Protein AF-A0A955BNI1-F1 (afdb_monomer_lite)

Sequence (67 aa):
MKNSFWTGGAGAYAKGIHEEYQGRLRELRACLKDCQTLFEQREVEHAIAAAKAQFKAKLDGIDDMIF

Secondary structure (DSSP, 8-state):
------TTHHHHHHHHHHHHHHHHHHHHHHHHHH--SHHHHHHHHHHHHHHHHHHHHHHHHHHHHH-

Radius of gyration: 16.66 Å; chains: 1; bounding box: 38×15×52 Å

pLDDT: mean 76.28, std 14.98, range [37.41, 89.69]

Structure (mmCIF, N/CA/C/O backbone):
data_AF-A0A955BNI1-F1
#
_entry.id   AF-A0A955BNI1-F1
#
loop_
_atom_site.group_PDB
_atom_site.id
_atom_site.type_symbol
_atom_site.label_atom_id
_atom_site.label_alt_id
_atom_site.label_comp_id
_atom_site.label_asym_id
_atom_site.label_entity_id
_atom_site.label_seq_id
_atom_site.pdbx_PDB_ins_code
_atom_site.Cartn_x
_atom_site.Cartn_y
_atom_site.Cartn_z
_atom_site.occupancy
_atom_site.B_iso_or_equiv
_atom_site.auth_seq_id
_atom_site.auth_comp_id
_atom_site.auth_asym_id
_atom_site.auth_atom_id
_atom_site.pdbx_PDB_model_num
ATOM 1 N N . MET A 1 1 ? 22.784 3.738 -38.720 1.00 37.41 1 MET A N 1
ATOM 2 C CA . MET A 1 1 ? 22.981 3.814 -37.255 1.00 37.41 1 MET A CA 1
ATOM 3 C C . MET A 1 1 ? 21.600 3.863 -36.623 1.00 37.41 1 MET A C 1
ATOM 5 O O . MET A 1 1 ? 20.83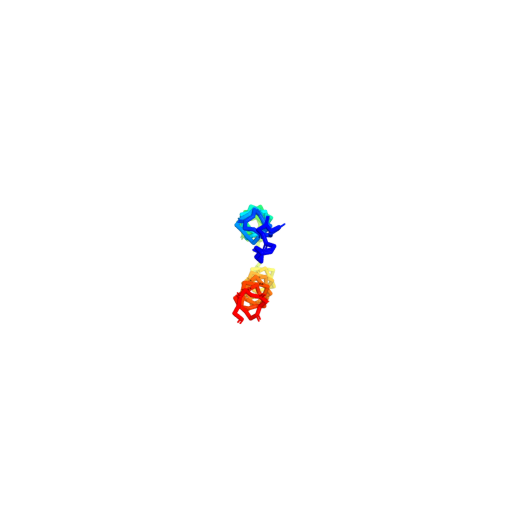9 4.753 -36.971 1.00 37.41 1 MET A O 1
ATOM 9 N N . LYS A 1 2 ? 21.213 2.838 -35.852 1.00 43.22 2 LYS A N 1
ATOM 10 C CA . LYS A 1 2 ? 19.850 2.694 -35.317 1.00 43.22 2 LYS A CA 1
ATOM 11 C C . LYS A 1 2 ? 19.683 3.553 -34.056 1.00 43.22 2 LYS A C 1
ATOM 13 O O . LYS A 1 2 ? 20.452 3.413 -33.117 1.00 43.22 2 LYS A O 1
ATOM 18 N N . ASN A 1 3 ? 18.686 4.430 -34.124 1.00 43.47 3 ASN A N 1
ATOM 19 C CA . ASN A 1 3 ? 18.089 5.308 -33.117 1.00 43.47 3 ASN A CA 1
ATOM 20 C C . ASN A 1 3 ? 18.342 4.952 -31.640 1.00 43.47 3 ASN A C 1
ATOM 22 O O . ASN A 1 3 ? 17.657 4.110 -31.064 1.00 43.47 3 ASN A O 1
ATOM 26 N N . SER A 1 4 ? 19.230 5.710 -31.002 1.00 47.62 4 SER A N 1
ATOM 27 C CA . SER A 1 4 ? 19.352 5.817 -29.545 1.00 47.62 4 SER A CA 1
ATOM 28 C C . SER A 1 4 ? 18.440 6.951 -29.056 1.00 47.62 4 SER A C 1
ATOM 30 O O . SER A 1 4 ? 18.906 8.075 -28.899 1.00 47.62 4 SER A O 1
ATOM 32 N N . PHE A 1 5 ? 17.130 6.714 -28.906 1.00 48.22 5 PHE A N 1
ATOM 33 C CA . PHE A 1 5 ? 16.179 7.792 -28.559 1.00 48.22 5 PHE A CA 1
ATOM 34 C C . PHE A 1 5 ? 15.345 7.577 -27.277 1.00 48.22 5 PHE A C 1
ATOM 36 O O . PHE A 1 5 ? 14.648 8.501 -26.887 1.00 48.22 5 PHE A O 1
ATOM 43 N N . TRP A 1 6 ? 15.416 6.444 -26.559 1.00 44.41 6 TRP A N 1
ATOM 44 C CA . TRP A 1 6 ? 14.461 6.189 -25.450 1.00 44.41 6 TRP A CA 1
ATOM 45 C C . TRP A 1 6 ? 14.994 5.522 -24.170 1.00 44.41 6 TRP A C 1
ATOM 47 O O . TRP A 1 6 ? 14.209 5.071 -23.343 1.00 44.41 6 TRP A O 1
ATOM 57 N N . THR A 1 7 ? 16.300 5.503 -23.902 1.00 51.91 7 THR A N 1
ATOM 58 C CA . THR A 1 7 ? 16.823 4.878 -22.664 1.00 51.91 7 THR A CA 1
ATOM 59 C C . THR A 1 7 ? 16.613 5.696 -21.379 1.00 51.91 7 THR A C 1
ATOM 61 O O . THR A 1 7 ? 16.884 5.193 -20.294 1.00 51.91 7 THR A O 1
ATOM 64 N N . GLY A 1 8 ? 16.093 6.928 -21.459 1.00 49.84 8 GLY A N 1
ATOM 65 C CA . GLY A 1 8 ? 15.795 7.763 -20.282 1.00 49.84 8 GLY A CA 1
ATOM 66 C C . GLY A 1 8 ? 14.356 7.676 -19.752 1.00 49.84 8 GLY A C 1
ATOM 67 O O . GLY A 1 8 ? 14.105 8.075 -18.618 1.00 49.84 8 GLY A O 1
ATOM 68 N N . GLY A 1 9 ? 13.406 7.168 -20.548 1.00 57.41 9 GLY A N 1
ATOM 69 C CA . GLY A 1 9 ? 11.973 7.243 -20.233 1.00 57.41 9 GLY A CA 1
ATOM 70 C C . GLY A 1 9 ? 11.523 6.219 -19.193 1.00 57.41 9 GLY A C 1
ATOM 71 O O . GLY A 1 9 ? 10.899 6.580 -18.202 1.00 57.41 9 GLY A O 1
ATOM 72 N N . ALA A 1 10 ? 11.901 4.955 -19.378 1.00 62.69 10 ALA A N 1
ATOM 73 C CA . ALA A 1 10 ? 11.480 3.846 -18.524 1.00 62.69 10 ALA A CA 1
ATOM 74 C C . ALA A 1 10 ? 11.926 3.992 -17.060 1.00 62.69 10 ALA A C 1
ATOM 76 O O . ALA A 1 10 ? 11.119 3.851 -16.146 1.00 62.69 10 ALA A O 1
ATOM 77 N N . GLY A 1 11 ? 13.199 4.330 -16.826 1.00 66.38 11 GLY A N 1
ATOM 78 C CA . GLY A 1 11 ? 13.741 4.480 -15.472 1.00 66.38 11 GLY A CA 1
ATOM 79 C C . GLY A 1 11 ? 13.176 5.692 -14.727 1.00 66.38 11 GLY A C 1
ATOM 80 O O . GLY A 1 11 ? 12.851 5.597 -13.544 1.00 66.38 11 GLY A O 1
ATOM 81 N N . ALA A 1 12 ? 13.006 6.825 -15.418 1.00 69.94 12 ALA A N 1
ATOM 82 C CA . ALA A 1 12 ? 12.383 8.015 -14.840 1.00 69.94 12 ALA A CA 1
ATOM 83 C C . ALA A 1 12 ? 10.886 7.799 -14.562 1.00 69.94 12 ALA A C 1
ATOM 85 O O . ALA A 1 12 ? 10.385 8.219 -13.521 1.00 69.94 12 ALA A O 1
ATOM 86 N N . TYR A 1 13 ? 10.189 7.091 -15.454 1.00 69.19 13 TYR A N 1
ATOM 87 C CA . TYR A 1 13 ? 8.777 6.749 -15.304 1.00 69.19 13 TYR A CA 1
ATOM 88 C C . TYR A 1 13 ? 8.545 5.752 -14.159 1.00 69.19 13 TYR A C 1
ATOM 90 O O . TYR A 1 13 ? 7.704 6.000 -13.296 1.00 69.19 13 TYR A O 1
ATOM 98 N N . ALA A 1 14 ? 9.354 4.691 -14.065 1.00 72.25 14 ALA A N 1
ATOM 99 C CA . ALA A 1 14 ? 9.311 3.746 -12.950 1.00 72.25 14 ALA A CA 1
ATOM 100 C C . ALA A 1 14 ? 9.605 4.435 -11.607 1.00 72.25 14 ALA A C 1
ATOM 102 O O . ALA A 1 14 ? 8.922 4.174 -10.615 1.00 72.25 14 ALA A O 1
ATOM 103 N N . LYS A 1 15 ? 10.570 5.367 -11.575 1.00 78.06 15 LYS A N 1
ATOM 104 C CA . LYS A 1 15 ? 10.870 6.164 -10.378 1.00 78.06 15 LYS A CA 1
ATOM 105 C C . LYS A 1 15 ? 9.692 7.055 -9.972 1.00 78.06 15 LYS A C 1
ATOM 107 O O . LYS A 1 15 ? 9.323 7.048 -8.802 1.00 78.06 15 LYS A O 1
ATOM 112 N N . GLY A 1 16 ? 9.074 7.759 -10.922 1.00 78.88 16 GLY A N 1
ATOM 113 C CA . GLY A 1 16 ? 7.903 8.601 -10.657 1.00 78.88 16 GLY A CA 1
ATOM 114 C C . GLY A 1 16 ? 6.706 7.801 -10.139 1.00 78.88 16 GLY A C 1
ATOM 115 O O . GLY A 1 16 ? 6.072 8.196 -9.163 1.00 78.88 16 GLY A O 1
ATOM 116 N N . ILE A 1 17 ? 6.448 6.622 -10.714 1.00 78.69 17 ILE A N 1
ATOM 117 C CA . ILE A 1 17 ? 5.393 5.721 -10.227 1.00 78.69 17 ILE A CA 1
ATOM 118 C C . ILE A 1 17 ? 5.729 5.209 -8.823 1.00 78.69 17 ILE A C 1
ATOM 120 O O . ILE A 1 17 ? 4.839 5.112 -7.978 1.00 78.69 17 ILE A O 1
ATOM 124 N N . HIS A 1 18 ? 7.000 4.912 -8.538 1.00 81.56 18 HIS A N 1
ATOM 125 C CA . HIS A 1 18 ? 7.415 4.487 -7.204 1.00 81.56 18 HIS A CA 1
ATOM 126 C C . HIS A 1 18 ? 7.222 5.591 -6.154 1.00 81.56 18 HIS A C 1
ATOM 128 O O . HIS A 1 18 ? 6.722 5.309 -5.065 1.00 81.56 18 HIS A O 1
ATOM 134 N N . GLU A 1 19 ? 7.556 6.840 -6.483 1.00 85.25 19 GLU A N 1
ATOM 135 C CA . GLU A 1 19 ? 7.338 8.002 -5.611 1.00 85.25 19 GLU A CA 1
ATOM 136 C C . GLU A 1 19 ? 5.840 8.271 -5.378 1.00 85.25 19 GLU A C 1
ATOM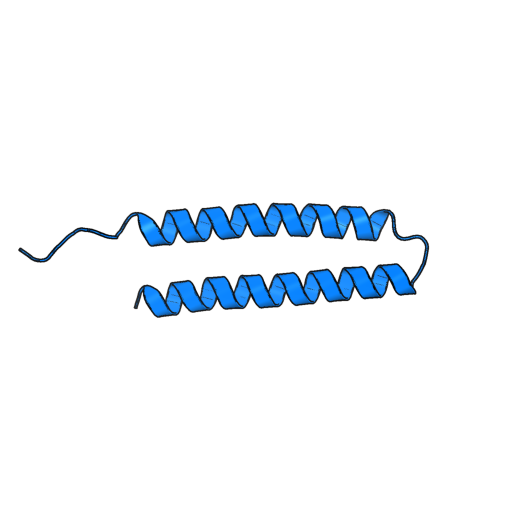 138 O O . GLU A 1 19 ? 5.421 8.412 -4.226 1.00 85.25 19 GLU A O 1
ATOM 143 N N . GLU A 1 20 ? 5.013 8.247 -6.433 1.00 83.62 20 GLU A N 1
ATOM 144 C CA . GLU A 1 20 ? 3.549 8.393 -6.334 1.00 83.62 20 GLU A CA 1
ATOM 145 C C . GLU A 1 20 ? 2.945 7.305 -5.433 1.00 83.62 20 GLU A C 1
ATOM 147 O O . GLU A 1 20 ? 2.155 7.581 -4.524 1.00 83.62 20 GLU A O 1
ATOM 152 N N . TYR A 1 21 ? 3.361 6.056 -5.641 1.00 85.44 21 TYR A N 1
ATOM 153 C CA . TYR A 1 21 ? 2.887 4.921 -4.862 1.00 85.44 21 TYR A CA 1
ATOM 154 C C . TYR A 1 21 ? 3.315 4.996 -3.395 1.00 85.44 21 TYR A C 1
ATOM 156 O O . TYR A 1 21 ? 2.501 4.728 -2.509 1.00 85.44 21 TYR A O 1
ATOM 164 N N . GLN A 1 22 ? 4.560 5.394 -3.111 1.00 86.75 22 GLN A N 1
ATOM 165 C CA . GLN A 1 22 ? 5.022 5.598 -1.737 1.00 86.75 22 GLN A CA 1
ATOM 166 C C . GLN A 1 22 ? 4.240 6.707 -1.025 1.00 86.75 22 GLN A C 1
ATOM 168 O O . GLN A 1 22 ? 3.906 6.540 0.152 1.00 86.75 22 GLN A O 1
ATOM 173 N N . GLY A 1 23 ? 3.923 7.803 -1.723 1.00 88.38 23 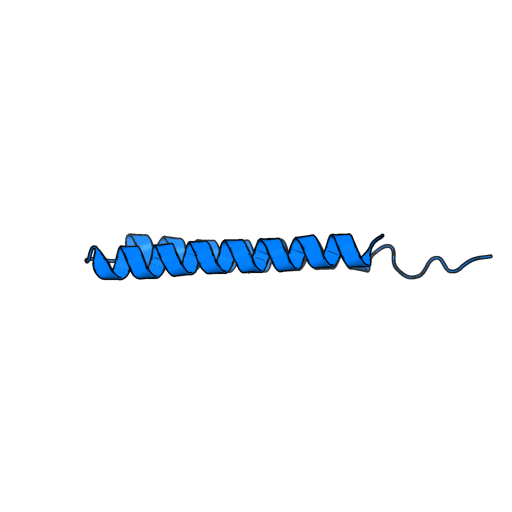GLY A N 1
ATOM 174 C CA . GLY A 1 23 ? 3.075 8.874 -1.195 1.00 88.38 23 GLY A CA 1
ATOM 175 C C . GLY A 1 23 ? 1.698 8.347 -0.799 1.00 88.38 23 GLY A C 1
ATOM 176 O O . GLY A 1 23 ? 1.299 8.446 0.362 1.00 88.38 23 GLY A O 1
ATOM 177 N N . ARG A 1 24 ? 1.034 7.658 -1.729 1.00 85.75 24 ARG A N 1
ATOM 178 C CA . ARG A 1 24 ? -0.315 7.115 -1.523 1.00 85.75 24 ARG A CA 1
ATOM 179 C C . ARG A 1 24 ? -0.368 6.041 -0.434 1.00 85.75 24 ARG A C 1
ATOM 181 O O . ARG A 1 24 ? -1.301 5.998 0.362 1.00 85.75 24 ARG A O 1
ATOM 188 N N . LEU A 1 25 ? 0.663 5.198 -0.332 1.00 86.06 25 LEU A N 1
ATOM 189 C CA . LEU A 1 25 ? 0.799 4.236 0.768 1.00 86.06 25 LEU A CA 1
ATOM 190 C C . LEU A 1 25 ? 0.965 4.920 2.125 1.00 86.06 25 LEU A C 1
ATOM 192 O O . LEU A 1 25 ? 0.472 4.407 3.130 1.00 86.06 25 LEU A O 1
ATOM 196 N N . ARG A 1 26 ? 1.701 6.034 2.180 1.00 88.81 26 ARG A N 1
ATOM 197 C CA . ARG A 1 26 ? 1.913 6.783 3.420 1.00 88.81 26 ARG A CA 1
ATOM 198 C C . ARG A 1 26 ? 0.604 7.404 3.903 1.00 88.81 26 ARG A C 1
ATOM 200 O O . ARG A 1 26 ? 0.306 7.287 5.086 1.00 88.81 26 ARG A O 1
ATOM 207 N N . GLU A 1 27 ? -0.179 7.978 2.995 1.00 88.31 27 GLU A N 1
ATOM 208 C CA . GLU A 1 27 ? -1.513 8.516 3.291 1.00 88.31 27 GLU A CA 1
ATOM 209 C C . GLU A 1 27 ? -2.466 7.426 3.787 1.00 88.31 27 GLU A C 1
ATOM 211 O O . GLU A 1 27 ? -3.073 7.574 4.844 1.00 88.31 27 GLU A O 1
ATOM 216 N N . LEU A 1 28 ? -2.531 6.284 3.093 1.00 85.19 28 LEU A N 1
ATOM 217 C CA . LEU A 1 28 ? -3.378 5.162 3.508 1.00 85.19 28 LEU A CA 1
ATOM 218 C C . LEU A 1 28 ? -2.946 4.580 4.860 1.00 85.19 28 LEU A C 1
ATOM 220 O O . LEU A 1 28 ? -3.788 4.242 5.682 1.00 85.19 28 LEU A O 1
ATOM 224 N N . ARG A 1 29 ? -1.640 4.497 5.142 1.00 86.94 29 ARG A N 1
ATOM 225 C CA . ARG A 1 29 ? -1.144 4.060 6.459 1.00 86.94 29 ARG A CA 1
ATOM 226 C C . ARG A 1 29 ? -1.443 5.061 7.570 1.00 86.94 29 ARG A C 1
ATOM 228 O O . ARG A 1 29 ? -1.691 4.633 8.693 1.00 86.94 29 ARG A O 1
ATOM 235 N N . ALA A 1 30 ? -1.394 6.361 7.279 1.00 88.12 30 ALA A N 1
ATOM 236 C CA . ALA A 1 30 ? -1.816 7.386 8.228 1.00 88.12 30 ALA A CA 1
ATOM 237 C C . ALA A 1 30 ? -3.313 7.237 8.526 1.00 88.12 30 ALA A C 1
ATOM 239 O O . ALA A 1 30 ? -3.689 7.111 9.684 1.00 88.12 30 ALA A O 1
ATOM 240 N N . CYS A 1 31 ? -4.127 7.081 7.480 1.00 85.06 31 CYS A N 1
AT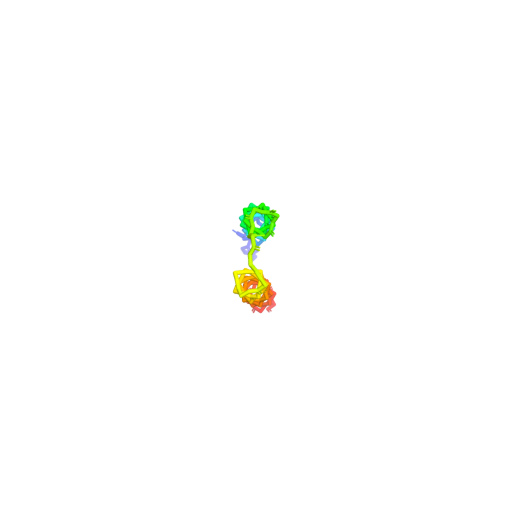OM 241 C CA . CYS A 1 31 ? -5.561 6.843 7.599 1.00 85.06 31 CYS A CA 1
ATOM 242 C C . CYS A 1 31 ? -5.864 5.588 8.437 1.00 85.06 31 CYS A C 1
ATOM 244 O O . CYS A 1 31 ? -6.662 5.656 9.361 1.00 85.06 31 CYS A O 1
ATOM 246 N N . LEU A 1 32 ? -5.134 4.484 8.220 1.00 83.56 32 LEU A N 1
ATOM 247 C CA . LEU A 1 32 ? -5.277 3.248 9.002 1.00 83.56 32 LEU A CA 1
ATOM 248 C C . LEU A 1 32 ? -4.958 3.443 10.493 1.00 83.56 32 LEU A C 1
ATOM 250 O O . LEU A 1 32 ? -5.565 2.794 11.341 1.00 83.56 32 LEU A O 1
ATOM 254 N N . LYS A 1 33 ? -4.009 4.330 10.818 1.00 84.81 33 LYS A N 1
ATOM 255 C CA . LYS A 1 33 ? -3.651 4.670 12.202 1.00 84.81 33 LYS A CA 1
ATOM 256 C C . LYS A 1 33 ? -4.718 5.539 12.878 1.00 84.81 33 LYS A C 1
ATOM 258 O O . LYS A 1 33 ? -4.887 5.431 14.089 1.00 84.81 33 LYS A O 1
ATOM 263 N N . ASP A 1 34 ? -5.410 6.369 12.103 1.00 88.06 34 ASP A N 1
ATOM 264 C CA . ASP A 1 34 ? -6.500 7.228 12.575 1.00 88.06 34 ASP A CA 1
ATOM 265 C C . ASP A 1 34 ? -7.868 6.516 12.595 1.00 88.06 34 ASP A C 1
ATOM 267 O O . ASP A 1 34 ? -8.800 7.001 13.238 1.00 88.06 34 ASP A O 1
ATOM 271 N N . CYS A 1 35 ? -8.001 5.348 11.951 1.00 88.19 35 CYS A N 1
ATOM 272 C CA . CYS A 1 35 ? -9.222 4.544 11.992 1.00 88.19 35 CYS A CA 1
ATOM 273 C C . CYS A 1 35 ? -9.551 4.091 13.420 1.00 88.19 35 CYS A C 1
ATOM 275 O O . CYS A 1 35 ? -8.775 3.377 14.064 1.00 88.19 35 CYS A O 1
ATOM 277 N N . GLN A 1 36 ? -10.753 4.433 13.881 1.00 85.75 36 GLN A N 1
ATOM 278 C CA . GLN A 1 36 ? -11.239 4.072 15.215 1.00 85.75 36 GLN A CA 1
ATOM 279 C C . GLN A 1 36 ? -12.038 2.767 15.209 1.00 85.75 36 GLN A C 1
ATOM 281 O O . GLN A 1 36 ? -12.210 2.142 16.258 1.00 85.75 36 GLN A O 1
ATOM 286 N N . THR A 1 37 ? -12.508 2.329 14.037 1.00 87.50 37 THR A N 1
ATOM 287 C CA . THR A 1 37 ? -13.313 1.115 13.895 1.00 87.50 37 THR A CA 1
ATOM 288 C C . THR A 1 37 ? -12.636 0.057 13.024 1.00 87.50 37 THR A C 1
ATOM 290 O O . THR A 1 37 ? -11.914 0.350 12.071 1.00 87.50 37 THR A O 1
ATOM 293 N N . LEU A 1 38 ? -12.918 -1.216 13.323 1.00 84.62 38 LEU A N 1
ATOM 294 C CA . LEU A 1 38 ? -12.445 -2.361 12.533 1.00 84.62 38 LEU A CA 1
ATOM 295 C C . LEU A 1 38 ? -12.977 -2.354 11.091 1.00 84.62 38 LEU A C 1
ATOM 297 O O . LEU A 1 38 ? -12.349 -2.920 10.200 1.00 84.62 38 LEU A O 1
ATOM 301 N N . PHE A 1 39 ? -14.142 -1.742 10.864 1.00 87.81 39 PHE A N 1
ATOM 302 C CA . PHE A 1 39 ? -14.721 -1.614 9.530 1.00 87.81 39 PHE A CA 1
ATOM 303 C C . PHE A 1 39 ? -13.899 -0.649 8.669 1.00 87.81 39 PHE A C 1
ATOM 305 O O . PHE A 1 39 ? -13.466 -1.025 7.583 1.00 87.81 39 PHE A O 1
ATOM 312 N N . GLU A 1 40 ? -13.592 0.540 9.194 1.00 84.88 40 GLU A N 1
ATOM 313 C CA . GLU A 1 40 ? -12.738 1.519 8.513 1.00 84.88 40 GLU A CA 1
ATOM 314 C C . GLU A 1 40 ? -11.329 0.964 8.281 1.00 84.88 40 GLU A C 1
ATOM 316 O O . GLU A 1 40 ? -10.789 1.100 7.187 1.00 84.88 40 GLU A O 1
ATOM 321 N N . GLN A 1 41 ? -10.759 0.257 9.267 1.00 85.88 41 GLN A N 1
ATOM 322 C CA . GLN A 1 41 ? -9.465 -0.410 9.093 1.00 85.88 41 GLN A CA 1
ATOM 323 C C . GLN A 1 41 ? -9.492 -1.390 7.917 1.00 85.88 41 GLN A C 1
ATOM 325 O O . GLN A 1 41 ? -8.595 -1.348 7.078 1.00 85.88 41 GLN A O 1
ATOM 330 N N . ARG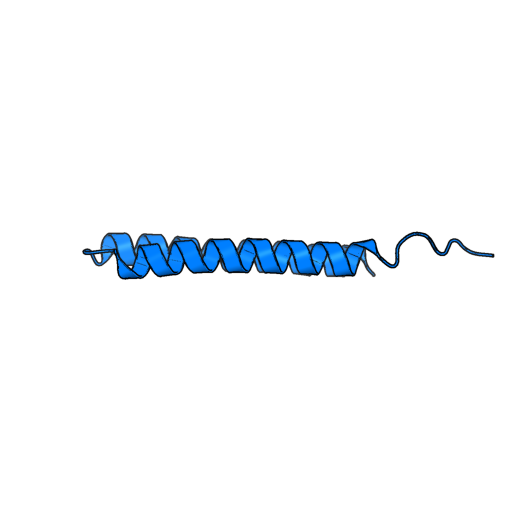 A 1 42 ? -10.539 -2.219 7.800 1.00 87.94 42 ARG A N 1
ATOM 331 C CA . ARG A 1 42 ? -10.687 -3.150 6.672 1.00 87.94 42 ARG A CA 1
ATOM 332 C C . ARG A 1 42 ? -10.841 -2.441 5.332 1.00 87.94 42 ARG A C 1
ATOM 334 O O . ARG A 1 42 ? -10.263 -2.906 4.353 1.00 87.94 42 ARG A O 1
ATOM 341 N N . GLU A 1 43 ? -11.589 -1.343 5.264 1.00 89.69 43 GLU A N 1
ATOM 342 C CA . GLU A 1 43 ? -11.707 -0.563 4.025 1.00 89.69 43 GLU A CA 1
ATOM 343 C C . GLU A 1 43 ? -10.360 0.027 3.602 1.00 89.69 43 GLU A C 1
ATOM 345 O O . GLU A 1 43 ? -9.972 -0.082 2.435 1.00 89.69 43 GLU A O 1
ATOM 350 N N . VAL A 1 44 ? -9.598 0.574 4.552 1.00 87.06 44 VAL A N 1
ATOM 351 C CA . VAL A 1 44 ? -8.263 1.112 4.273 1.00 87.06 44 VAL A CA 1
ATOM 352 C C . VAL A 1 44 ? -7.280 -0.003 3.899 1.00 87.06 44 VAL A C 1
ATOM 354 O O . VAL A 1 44 ? -6.501 0.162 2.960 1.00 87.06 44 VAL A O 1
ATOM 357 N N . GLU A 1 45 ? -7.338 -1.172 4.540 1.00 87.62 45 GLU A N 1
ATOM 358 C CA . GLU A 1 45 ? -6.550 -2.347 4.138 1.00 87.62 45 GLU A CA 1
ATOM 359 C C . GLU A 1 45 ? -6.892 -2.808 2.718 1.00 87.62 45 GLU A C 1
ATOM 361 O O . GLU A 1 45 ? -5.992 -3.110 1.926 1.00 87.62 45 GLU A O 1
ATOM 366 N N . HIS A 1 46 ? -8.177 -2.807 2.360 1.00 89.56 46 HIS A N 1
ATOM 367 C CA . HIS A 1 46 ? -8.628 -3.148 1.015 1.00 89.56 46 HIS A CA 1
ATOM 368 C C . HIS A 1 46 ? -8.144 -2.114 -0.013 1.00 89.56 46 HIS A C 1
ATOM 370 O O . HIS A 1 46 ? -7.672 -2.480 -1.093 1.00 89.56 46 HIS A O 1
ATOM 376 N N . ALA A 1 47 ? -8.162 -0.827 0.342 1.00 87.88 47 ALA A N 1
ATOM 377 C CA . ALA A 1 47 ? -7.598 0.244 -0.474 1.00 87.88 47 ALA A CA 1
ATOM 378 C C . ALA A 1 47 ? -6.075 0.097 -0.651 1.00 87.88 47 ALA A C 1
ATOM 380 O O . ALA A 1 47 ? -5.564 0.281 -1.758 1.00 87.88 47 ALA A O 1
ATOM 381 N N . ILE A 1 48 ? -5.342 -0.312 0.393 1.00 87.12 48 ILE A N 1
ATOM 382 C CA . ILE A 1 48 ? -3.904 -0.622 0.314 1.00 87.12 48 ILE A CA 1
ATOM 383 C C . ILE A 1 48 ? -3.654 -1.808 -0.626 1.00 87.12 48 ILE A C 1
ATOM 385 O O . ILE A 1 48 ? -2.723 -1.767 -1.435 1.00 87.12 48 ILE A O 1
ATOM 389 N N . ALA A 1 49 ? -4.465 -2.864 -0.540 1.00 89.06 49 ALA A N 1
ATOM 390 C CA . ALA A 1 49 ? -4.353 -4.030 -1.413 1.00 89.06 49 ALA A CA 1
ATOM 391 C C . ALA A 1 49 ? -4.643 -3.676 -2.883 1.00 89.06 49 ALA A C 1
ATOM 393 O O . ALA A 1 49 ? -3.884 -4.068 -3.773 1.00 89.06 49 ALA A O 1
ATOM 394 N N . ALA A 1 50 ? -5.675 -2.869 -3.139 1.00 88.31 50 ALA A N 1
ATOM 395 C CA . ALA A 1 50 ? -5.997 -2.376 -4.476 1.00 88.31 50 ALA A CA 1
ATOM 396 C C . ALA A 1 50 ? -4.878 -1.482 -5.040 1.00 88.31 50 ALA A C 1
ATOM 398 O O . ALA A 1 50 ? -4.459 -1.667 -6.184 1.00 88.31 50 ALA A O 1
ATOM 399 N N . ALA A 1 51 ? -4.330 -0.571 -4.229 1.00 84.44 51 ALA A N 1
ATOM 400 C CA . ALA A 1 51 ? -3.206 0.278 -4.624 1.00 84.44 51 ALA A CA 1
ATOM 401 C C . ALA A 1 51 ? -1.950 -0.549 -4.953 1.00 84.44 51 ALA A C 1
ATOM 403 O O . ALA A 1 51 ? -1.273 -0.274 -5.943 1.00 84.44 51 ALA A O 1
ATOM 404 N N . LYS A 1 52 ? -1.664 -1.604 -4.173 1.00 85.75 52 LYS A N 1
ATOM 405 C CA . LYS A 1 52 ? -0.592 -2.577 -4.458 1.00 85.75 52 LYS A CA 1
ATOM 406 C C . LYS A 1 52 ? -0.787 -3.270 -5.803 1.00 85.75 52 LYS A C 1
ATOM 408 O O . LYS A 1 52 ? 0.162 -3.362 -6.578 1.00 85.75 52 LYS A O 1
ATOM 413 N N . ALA A 1 53 ? -1.998 -3.754 -6.074 1.00 87.31 53 ALA A N 1
ATOM 414 C CA . ALA A 1 53 ? -2.314 -4.446 -7.319 1.00 87.31 53 ALA A CA 1
ATOM 415 C C . ALA A 1 53 ? -2.179 -3.517 -8.535 1.00 87.31 53 ALA A C 1
ATOM 417 O O . ALA A 1 53 ? -1.564 -3.896 -9.528 1.00 87.31 53 ALA A O 1
ATOM 418 N N . GLN A 1 54 ? -2.671 -2.277 -8.433 1.00 85.25 54 GLN A N 1
ATOM 419 C CA . GLN A 1 54 ? -2.522 -1.271 -9.489 1.00 85.25 54 GLN A CA 1
ATOM 420 C C . GLN A 1 54 ? -1.060 -0.886 -9.725 1.00 85.25 54 GLN A C 1
ATOM 422 O O . GLN A 1 54 ? -0.643 -0.756 -10.872 1.00 85.25 54 GLN A O 1
ATOM 427 N N . PHE A 1 55 ? -0.270 -0.719 -8.660 1.00 83.88 55 PHE A N 1
ATOM 428 C CA . PHE A 1 55 ? 1.156 -0.421 -8.784 1.00 83.88 55 PHE A CA 1
ATOM 429 C C . PHE A 1 55 ? 1.911 -1.563 -9.463 1.00 83.88 55 PHE A C 1
ATOM 431 O O . PHE A 1 55 ? 2.698 -1.318 -10.372 1.00 83.88 55 PHE A O 1
ATOM 438 N N . LYS A 1 56 ? 1.618 -2.808 -9.073 1.00 84.38 56 LYS A N 1
ATOM 439 C CA . LYS A 1 56 ? 2.194 -3.987 -9.717 1.00 84.38 56 LYS A CA 1
ATOM 440 C C . LYS A 1 56 ? 1.815 -4.057 -11.198 1.00 84.38 56 LYS A C 1
ATOM 442 O O . LYS A 1 56 ? 2.702 -4.194 -12.020 1.00 84.38 56 LYS A O 1
ATOM 447 N N . ALA A 1 57 ? 0.542 -3.863 -11.543 1.00 84.38 57 ALA A N 1
ATOM 448 C CA . ALA A 1 57 ? 0.100 -3.853 -12.939 1.00 84.38 57 ALA A CA 1
ATOM 449 C C . ALA A 1 57 ? 0.754 -2.729 -13.764 1.00 84.38 57 ALA A C 1
ATOM 451 O O . ALA A 1 57 ? 1.095 -2.938 -14.924 1.00 84.38 57 ALA A O 1
ATOM 452 N N . LYS A 1 58 ? 0.963 -1.543 -13.172 1.00 80.94 58 LYS A N 1
ATOM 453 C CA . LYS A 1 58 ? 1.702 -0.447 -13.819 1.00 80.94 58 LYS A CA 1
ATOM 454 C C . LYS A 1 58 ? 3.176 -0.798 -14.041 1.00 80.94 58 LYS A C 1
ATOM 456 O O . LYS A 1 58 ? 3.708 -0.420 -15.074 1.00 80.94 58 LYS A O 1
ATOM 461 N N . LEU A 1 59 ? 3.827 -1.484 -13.099 1.00 78.00 59 LEU A N 1
ATOM 462 C CA . LEU A 1 59 ? 5.210 -1.949 -13.260 1.00 78.00 59 LEU A CA 1
ATOM 463 C C . LEU A 1 59 ? 5.324 -3.071 -14.296 1.00 78.00 59 LEU A C 1
ATOM 465 O O . LEU A 1 59 ? 6.160 -2.969 -15.184 1.00 78.00 59 LEU A O 1
ATOM 469 N N . ASP A 1 60 ? 4.455 -4.080 -14.227 1.00 78.38 60 ASP A N 1
ATOM 470 C CA . ASP A 1 60 ? 4.427 -5.185 -15.193 1.00 78.38 60 ASP A CA 1
ATOM 471 C C . ASP A 1 60 ? 4.173 -4.645 -16.617 1.00 78.38 60 ASP A C 1
ATOM 473 O O . ASP A 1 60 ? 4.831 -5.054 -17.567 1.00 78.38 60 ASP A O 1
ATOM 477 N N . GLY A 1 61 ? 3.299 -3.640 -16.770 1.00 72.62 61 GLY A N 1
ATOM 478 C CA . GLY A 1 61 ? 3.072 -2.968 -18.055 1.00 72.62 61 GLY A CA 1
ATOM 479 C C . GLY A 1 61 ? 4.256 -2.132 -18.563 1.00 72.62 61 GLY A C 1
ATOM 480 O O . GLY A 1 61 ? 4.343 -1.870 -19.760 1.00 72.62 61 GLY A O 1
ATOM 481 N N . ILE A 1 62 ? 5.166 -1.703 -17.681 1.00 67.81 62 ILE A N 1
ATOM 482 C CA . ILE A 1 62 ? 6.425 -1.053 -18.076 1.00 67.81 62 ILE A CA 1
ATOM 483 C C . ILE A 1 62 ? 7.419 -2.102 -18.565 1.00 67.81 62 ILE A C 1
ATOM 485 O O . ILE A 1 62 ? 8.051 -1.873 -19.592 1.00 67.81 62 ILE A O 1
ATOM 489 N N . ASP A 1 63 ? 7.527 -3.240 -17.877 1.00 60.72 63 ASP A N 1
ATOM 490 C CA . ASP A 1 63 ? 8.359 -4.358 -18.332 1.00 60.72 63 ASP A CA 1
ATOM 491 C C . ASP A 1 63 ? 7.892 -4.864 -19.710 1.00 60.72 63 ASP A C 1
ATOM 493 O O . ASP A 1 63 ? 8.719 -4.991 -20.612 1.00 60.72 63 ASP A O 1
ATOM 497 N N . ASP A 1 64 ? 6.581 -5.015 -19.933 1.00 61.75 64 ASP A N 1
ATOM 498 C CA . ASP A 1 64 ? 6.008 -5.401 -21.238 1.00 61.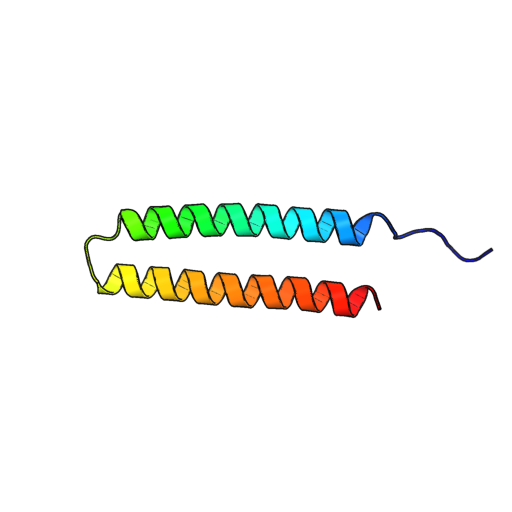75 64 ASP A CA 1
ATOM 499 C C . ASP A 1 64 ? 6.246 -4.367 -22.360 1.00 61.75 64 ASP A C 1
ATOM 501 O O . ASP A 1 64 ? 6.197 -4.718 -23.536 1.00 61.75 64 ASP A O 1
ATOM 505 N N . MET A 1 65 ? 6.485 -3.089 -22.037 1.00 56.00 65 MET A N 1
ATOM 506 C CA . MET A 1 65 ? 6.794 -2.044 -23.030 1.00 56.00 65 MET A CA 1
ATOM 507 C C . MET A 1 65 ? 8.294 -1.892 -23.323 1.00 56.00 65 MET A C 1
ATOM 509 O O . MET A 1 65 ? 8.659 -1.208 -24.283 1.00 56.00 65 MET A O 1
ATOM 513 N N . ILE A 1 66 ? 9.166 -2.450 -22.478 1.00 53.94 66 ILE A N 1
ATOM 514 C CA . ILE A 1 66 ? 10.628 -2.346 -22.612 1.00 53.94 66 ILE A CA 1
ATOM 515 C C . ILE A 1 66 ? 11.217 -3.533 -23.394 1.00 53.94 66 ILE A C 1
ATOM 517 O O . ILE A 1 66 ? 12.295 -3.381 -23.979 1.00 53.94 66 ILE A O 1
ATOM 521 N N . PHE A 1 67 ? 10.527 -4.677 -23.429 1.00 45.22 67 PHE A N 1
ATOM 522 C CA . PHE A 1 67 ? 10.897 -5.863 -24.215 1.00 45.22 67 PHE A CA 1
ATOM 523 C C . PHE A 1 67 ? 10.242 -5.889 -25.602 1.00 45.22 67 PHE A C 1
ATOM 525 O O . PHE A 1 67 ? 10.901 -6.421 -26.529 1.00 45.22 67 PHE A O 1
#

Foldseek 3Di:
DDDPDDPPPLVVVLVVLVVVLVVVLVVLVVQCVVDPDPVSVVVSVVVNVVSVVVSVVVNVVSVVVVD